Protein AF-A0A3M2YGC7-F1 (afdb_monomer_lite)

Organism: Pseudomonas syringae pv. maculicola (NCBI:txid59511)

Sequence (73 aa):
MVIGMLNPFNNELIGKMADRGVTAFALEAAPRTSRAQSLDVLSSQANIAGYKAVLLAAHHYPRFMPMLMTAAG

Foldseek 3Di:
DEEEQQPVPPPVSVVVCVVVVHDYHHLCPQDPDPVCPVSNVVVVVVVVVVVVVVVVCCVPPPDDPDDDDDPVD

pLDDT: mean 93.81, std 4.61, range [62.66, 98.5]

Structure (mmCIF, N/CA/C/O backbone):
data_AF-A0A3M2YGC7-F1
#
_entry.id   AF-A0A3M2YGC7-F1
#
loop_
_atom_site.group_PDB
_atom_site.id
_atom_site.type_symbol
_atom_site.label_atom_id
_atom_site.label_alt_id
_atom_site.label_comp_id
_atom_site.label_asym_id
_atom_site.label_entity_id
_atom_site.label_seq_id
_atom_site.pdbx_PDB_ins_code
_atom_site.Cartn_x
_atom_site.Cartn_y
_atom_site.Cartn_z
_atom_site.occupancy
_atom_site.B_iso_or_equiv
_atom_site.auth_seq_id
_atom_site.auth_comp_id
_atom_site.auth_asym_id
_atom_site.auth_atom_id
_atom_site.pdbx_PDB_model_num
ATOM 1 N N . MET A 1 1 ? -15.020 -10.404 16.019 1.00 85.62 1 MET A N 1
ATOM 2 C CA . MET A 1 1 ? -13.983 -9.352 15.987 1.00 85.62 1 MET A CA 1
ATOM 3 C C . MET A 1 1 ? -13.428 -9.276 14.576 1.00 85.62 1 MET A C 1
ATOM 5 O O . MET A 1 1 ? -13.163 -10.329 14.011 1.00 85.62 1 MET A O 1
ATOM 9 N N . VAL A 1 2 ? -13.296 -8.078 14.007 1.00 93.50 2 VAL A N 1
ATOM 10 C CA . VAL A 1 2 ? -12.792 -7.857 12.640 1.00 93.50 2 VAL A CA 1
ATOM 11 C C . VAL A 1 2 ? -11.611 -6.889 12.684 1.00 93.50 2 VAL A C 1
ATOM 13 O O . VAL A 1 2 ? -11.650 -5.903 13.415 1.00 93.50 2 VAL A O 1
ATOM 16 N N . ILE A 1 3 ? -10.563 -7.172 11.912 1.00 94.38 3 ILE A N 1
ATOM 17 C CA . ILE A 1 3 ? -9.378 -6.318 11.773 1.00 94.38 3 ILE A CA 1
ATOM 18 C C . ILE A 1 3 ? -9.073 -6.208 10.282 1.00 94.38 3 ILE A C 1
ATOM 20 O O . ILE A 1 3 ? -9.009 -7.230 9.600 1.00 94.38 3 ILE A O 1
ATOM 24 N N . GLY A 1 4 ? -8.897 -4.996 9.766 1.00 94.06 4 GLY A N 1
ATOM 25 C CA . GLY A 1 4 ? -8.596 -4.814 8.349 1.00 94.06 4 GLY A CA 1
ATOM 26 C C . GLY A 1 4 ? -8.676 -3.369 7.883 1.00 94.06 4 GLY A C 1
ATOM 27 O O . GLY A 1 4 ? -8.770 -2.444 8.689 1.00 94.06 4 GLY A O 1
ATOM 28 N N . MET A 1 5 ? -8.655 -3.198 6.564 1.00 94.62 5 MET A N 1
ATOM 29 C CA . MET A 1 5 ? -9.048 -1.953 5.902 1.00 94.62 5 MET A CA 1
ATOM 30 C C . MET A 1 5 ? -10.579 -1.893 5.914 1.00 94.62 5 MET A C 1
ATOM 32 O O . MET A 1 5 ? -11.237 -2.689 5.246 1.00 94.62 5 MET A O 1
ATOM 36 N N . LEU A 1 6 ? -11.140 -1.014 6.738 1.00 95.12 6 LEU A N 1
ATOM 37 C CA . LEU A 1 6 ? -12.568 -0.913 7.036 1.00 95.12 6 LEU A CA 1
ATOM 38 C C . LEU A 1 6 ? -13.162 0.449 6.665 1.00 95.12 6 LEU A C 1
ATOM 40 O O . LEU A 1 6 ? -14.353 0.645 6.871 1.00 95.12 6 LEU A O 1
ATOM 44 N N . ASN A 1 7 ? -12.369 1.372 6.115 1.00 93.00 7 ASN A N 1
ATOM 45 C CA . ASN A 1 7 ? -12.786 2.724 5.756 1.00 93.00 7 ASN A CA 1
ATOM 46 C C . ASN A 1 7 ? -13.488 3.441 6.937 1.00 93.00 7 ASN A C 1
ATOM 48 O O . ASN A 1 7 ? -14.716 3.563 6.957 1.00 93.00 7 ASN A O 1
ATOM 52 N N . PRO A 1 8 ? -12.729 3.935 7.933 1.00 91.50 8 PRO A N 1
ATOM 53 C CA . PRO A 1 8 ? -13.240 4.420 9.218 1.00 91.50 8 PRO A CA 1
ATOM 54 C C . PRO A 1 8 ? -14.095 5.692 9.116 1.00 91.50 8 PRO A C 1
ATOM 56 O O . PRO A 1 8 ? -14.602 6.160 10.129 1.00 91.50 8 PRO A O 1
ATOM 59 N N . PHE A 1 9 ? -14.261 6.255 7.919 1.00 93.81 9 PHE A N 1
ATOM 60 C CA . PHE A 1 9 ? -15.120 7.411 7.661 1.00 93.81 9 PHE A CA 1
ATOM 61 C C . PHE A 1 9 ? -16.445 7.028 6.981 1.00 93.81 9 PHE A C 1
ATOM 63 O O . PHE A 1 9 ? -17.259 7.895 6.668 1.00 93.81 9 PHE A O 1
ATOM 70 N N . ASN A 1 10 ? -16.693 5.733 6.756 1.00 95.69 10 ASN A N 1
ATOM 71 C CA . ASN A 1 10 ? -17.953 5.231 6.220 1.00 95.69 10 ASN A CA 1
ATOM 72 C C . ASN A 1 10 ? -18.969 4.969 7.346 1.00 95.69 10 ASN A C 1
ATOM 74 O O . ASN A 1 10 ? -19.054 3.865 7.888 1.00 95.69 10 ASN A O 1
ATOM 78 N N . ASN A 1 11 ? -19.779 5.983 7.661 1.00 94.44 11 ASN A N 1
ATOM 79 C CA . ASN A 1 11 ? -20.798 5.912 8.716 1.00 94.44 11 ASN A CA 1
ATOM 80 C C . ASN A 1 11 ? -21.832 4.792 8.503 1.00 94.44 11 ASN A C 1
ATOM 82 O O . ASN A 1 11 ? -22.287 4.192 9.474 1.00 94.44 11 ASN A O 1
ATOM 86 N N . GLU A 1 12 ? -22.189 4.478 7.254 1.00 96.25 12 GLU A N 1
ATOM 87 C CA . GLU A 1 12 ? -23.147 3.408 6.948 1.00 96.25 12 GLU A CA 1
ATOM 88 C C . GLU A 1 12 ? -22.577 2.030 7.318 1.00 96.25 12 GLU A C 1
ATOM 90 O O . GLU A 1 12 ? -23.247 1.218 7.960 1.00 96.25 12 GLU A O 1
ATOM 95 N N . LEU A 1 13 ? -21.321 1.764 6.944 1.00 94.38 13 LEU A N 1
ATOM 96 C CA . LEU A 1 13 ? -20.637 0.516 7.281 1.00 94.38 13 LEU A CA 1
ATOM 97 C C . LEU A 1 13 ? -20.433 0.384 8.796 1.00 94.38 13 LEU A C 1
ATOM 99 O O . LEU A 1 13 ? -20.647 -0.694 9.349 1.00 94.38 13 LEU A O 1
ATOM 103 N N . ILE A 1 14 ? -20.068 1.480 9.467 1.00 94.81 14 ILE A N 1
ATOM 104 C CA . ILE A 1 14 ? -19.921 1.525 10.927 1.00 94.81 14 ILE A CA 1
ATOM 105 C C . ILE A 1 14 ? -21.246 1.178 11.612 1.00 94.81 14 ILE A C 1
ATOM 107 O O . ILE A 1 14 ? -21.254 0.308 12.481 1.00 94.81 14 ILE A O 1
ATOM 111 N N . GLY A 1 15 ? -22.362 1.774 11.174 1.00 95.62 15 GLY A N 1
ATOM 112 C CA . GLY A 1 15 ? -23.698 1.446 11.680 1.00 95.62 15 GLY A CA 1
ATOM 113 C C . GLY A 1 15 ? -24.027 -0.039 11.513 1.00 95.62 15 GLY A C 1
ATOM 114 O O . GLY A 1 15 ? -24.334 -0.721 12.485 1.00 95.62 15 GLY A O 1
ATOM 115 N N . LYS A 1 16 ? -23.812 -0.595 10.313 1.00 95.69 16 LYS A N 1
ATOM 116 C CA . LYS A 1 16 ? -24.039 -2.026 10.033 1.00 95.69 16 LYS A CA 1
ATOM 117 C C . LYS A 1 16 ? -23.201 -2.970 10.901 1.00 95.69 16 LYS A C 1
ATOM 119 O O . LYS A 1 16 ? -23.640 -4.097 11.155 1.00 95.69 16 LYS A O 1
ATOM 124 N N . MET A 1 17 ? -21.988 -2.568 11.284 1.00 95.56 17 MET A N 1
ATOM 125 C CA . MET A 1 17 ? -21.125 -3.337 12.187 1.00 95.56 17 MET A CA 1
ATOM 126 C C . MET A 1 17 ? -21.594 -3.217 13.642 1.00 95.56 17 MET A C 1
ATOM 128 O O . MET A 1 17 ? -21.642 -4.230 14.344 1.00 95.56 17 MET A O 1
ATOM 132 N N . ALA A 1 18 ? -21.990 -2.016 14.071 1.00 95.44 18 ALA A N 1
ATOM 133 C CA . ALA A 1 18 ? -22.521 -1.755 15.406 1.00 95.44 18 ALA A CA 1
ATOM 134 C C . ALA A 1 18 ? -23.838 -2.508 15.659 1.00 95.44 18 ALA A C 1
ATOM 136 O O . ALA A 1 18 ? -23.951 -3.190 16.676 1.00 95.44 18 ALA A O 1
ATOM 137 N N . ASP A 1 19 ? -24.768 -2.496 14.698 1.00 97.31 19 ASP A N 1
ATOM 138 C CA . ASP A 1 19 ? -26.051 -3.219 14.766 1.00 97.31 19 ASP A CA 1
ATOM 139 C C . ASP A 1 19 ? -25.869 -4.733 14.960 1.00 97.31 19 ASP A C 1
ATOM 141 O O . ASP A 1 19 ? -26.726 -5.421 15.509 1.00 97.31 19 ASP A O 1
ATOM 145 N N . ARG A 1 20 ? -24.731 -5.267 14.504 1.00 96.19 20 ARG A N 1
ATOM 146 C CA . ARG A 1 20 ? -24.358 -6.683 14.623 1.00 96.19 20 ARG A CA 1
ATOM 147 C C . ARG A 1 20 ? -23.492 -6.980 15.852 1.00 96.19 20 ARG A C 1
ATOM 149 O O . ARG A 1 20 ? -23.027 -8.108 15.994 1.00 96.19 20 ARG A O 1
ATOM 156 N N . GLY A 1 21 ? -23.225 -5.990 16.707 1.00 95.69 21 GLY A N 1
ATOM 157 C CA . GLY A 1 21 ? -22.362 -6.137 17.882 1.00 95.69 21 GLY A CA 1
ATOM 158 C C . GLY A 1 21 ? -20.903 -6.464 17.540 1.00 95.69 21 GLY A C 1
ATOM 159 O O . GLY A 1 21 ? -20.213 -7.127 18.314 1.00 95.69 21 GLY A O 1
ATOM 160 N N . VAL A 1 22 ? -20.418 -6.054 16.363 1.00 96.44 22 VAL A N 1
ATOM 161 C CA . VAL A 1 22 ? -19.064 -6.383 15.901 1.00 96.44 22 VAL A CA 1
ATOM 162 C C . VAL A 1 22 ? -18.039 -5.434 16.516 1.00 96.44 22 VAL A C 1
ATOM 164 O O . VAL A 1 22 ? -18.028 -4.241 16.234 1.00 96.44 22 VAL A O 1
ATOM 167 N N . THR A 1 23 ? -17.087 -5.978 17.275 1.00 95.75 23 THR A N 1
ATOM 168 C CA . THR A 1 23 ? -15.846 -5.264 17.615 1.00 95.75 23 THR A CA 1
ATOM 169 C C . THR A 1 23 ? -14.931 -5.205 16.391 1.00 95.75 23 THR A C 1
ATOM 171 O O . THR A 1 23 ? -14.527 -6.257 15.879 1.00 95.75 23 THR A O 1
ATOM 174 N N . ALA A 1 24 ? -14.595 -3.999 15.934 1.00 94.69 24 ALA A N 1
ATOM 175 C CA . ALA A 1 24 ? -13.819 -3.764 14.720 1.00 94.69 24 ALA A CA 1
ATOM 176 C C . ALA A 1 24 ? -12.593 -2.869 14.977 1.00 94.69 24 ALA A C 1
ATOM 178 O O . ALA A 1 24 ? -12.688 -1.883 15.704 1.00 94.69 24 ALA A O 1
ATOM 179 N N . PHE A 1 25 ? -11.464 -3.190 14.341 1.00 94.62 25 PHE A N 1
ATOM 180 C CA . PHE A 1 25 ? -10.247 -2.374 14.336 1.00 94.62 25 PHE A CA 1
ATOM 181 C C . PHE A 1 25 ? -9.865 -2.018 12.895 1.00 94.62 25 PHE A C 1
ATOM 183 O O . PHE A 1 25 ? -9.516 -2.895 12.101 1.00 94.62 25 PHE A O 1
ATOM 190 N N . ALA A 1 26 ? -9.927 -0.728 12.560 1.00 94.75 26 ALA A N 1
ATOM 191 C CA . ALA A 1 26 ? -9.521 -0.218 11.254 1.00 94.75 26 ALA A CA 1
ATOM 192 C C . ALA A 1 26 ? -8.009 0.041 11.234 1.00 94.75 26 ALA A C 1
ATOM 194 O O . ALA A 1 26 ? -7.508 0.884 11.980 1.00 94.75 26 ALA A O 1
ATOM 195 N N . LEU A 1 27 ? -7.280 -0.665 10.370 1.00 94.06 27 LEU A N 1
ATOM 196 C CA . LEU A 1 27 ? -5.821 -0.548 10.261 1.00 94.06 27 LEU A CA 1
ATOM 197 C C . LEU A 1 27 ? -5.392 0.827 9.733 1.00 94.06 27 LEU A C 1
ATOM 199 O O . LEU A 1 27 ? -4.365 1.353 10.149 1.00 94.06 27 LEU A O 1
ATOM 203 N N . GLU A 1 28 ? -6.206 1.458 8.884 1.00 92.44 28 GLU A N 1
ATOM 204 C CA . GLU A 1 28 ? -5.934 2.814 8.387 1.00 92.44 28 GLU A CA 1
ATOM 205 C C . GLU A 1 28 ? -6.154 3.921 9.435 1.00 92.44 28 GLU A C 1
ATOM 207 O O . GLU A 1 28 ? -5.698 5.046 9.240 1.00 92.44 28 GLU A O 1
ATOM 212 N N . ALA A 1 29 ? -6.817 3.605 10.555 1.00 92.19 29 ALA A N 1
ATOM 213 C CA . ALA A 1 29 ? -6.989 4.506 11.695 1.00 92.19 29 ALA A CA 1
ATOM 214 C C . ALA A 1 29 ? -5.913 4.307 12.779 1.00 92.19 29 ALA A C 1
ATOM 216 O O . ALA A 1 29 ? -5.990 4.927 13.843 1.00 92.19 29 ALA A O 1
ATOM 217 N N . ALA A 1 30 ? -4.918 3.440 12.546 1.00 90.88 30 ALA A N 1
ATOM 218 C CA . ALA A 1 30 ? -3.834 3.230 13.495 1.00 90.88 30 ALA A CA 1
ATOM 219 C C . ALA A 1 30 ? -3.057 4.544 13.739 1.00 90.88 30 ALA A C 1
ATOM 221 O O . ALA A 1 30 ? -2.741 5.273 12.792 1.00 90.88 30 ALA A O 1
ATOM 222 N N . PRO A 1 31 ? -2.721 4.876 14.999 1.00 91.88 31 PRO A N 1
ATOM 223 C CA . PRO A 1 31 ? -1.992 6.098 15.307 1.00 91.88 31 PRO A CA 1
ATOM 224 C C . PRO A 1 31 ? -0.566 6.031 14.751 1.00 91.88 31 PRO A C 1
ATOM 226 O O . PRO A 1 31 ? 0.145 5.048 14.957 1.00 91.88 31 PRO A O 1
ATOM 229 N N . ARG A 1 32 ? -0.099 7.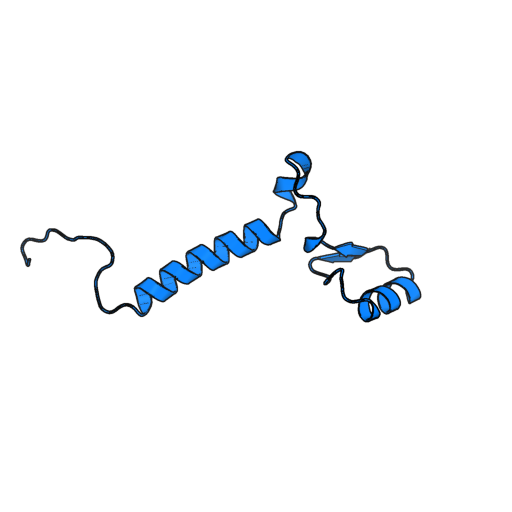108 14.113 1.00 90.75 32 ARG A N 1
ATOM 230 C CA . ARG A 1 32 ? 1.261 7.195 13.552 1.00 90.75 32 ARG A CA 1
ATOM 231 C C . ARG A 1 32 ? 2.293 7.503 14.638 1.00 90.75 32 ARG A C 1
ATOM 233 O O . ARG A 1 32 ? 2.778 8.622 14.764 1.00 90.75 32 ARG A O 1
ATOM 240 N N . THR A 1 33 ? 2.598 6.502 15.456 1.00 94.38 33 THR A N 1
ATOM 241 C CA . THR A 1 33 ? 3.592 6.577 16.539 1.00 94.38 33 THR A CA 1
ATOM 242 C C . THR A 1 33 ? 4.633 5.475 16.379 1.00 94.38 33 THR A C 1
ATOM 244 O O . THR A 1 33 ? 4.344 4.437 15.790 1.00 94.38 33 THR A O 1
ATOM 247 N N . SER A 1 34 ? 5.830 5.652 16.949 1.00 92.19 34 SER A N 1
ATOM 248 C CA . SER A 1 34 ? 6.905 4.646 16.858 1.00 92.19 34 SER A CA 1
ATOM 249 C C . SER A 1 34 ? 6.465 3.257 17.347 1.00 92.19 34 SER A C 1
ATOM 251 O O . SER A 1 34 ? 6.782 2.251 16.720 1.00 92.19 34 SER A O 1
ATOM 253 N N . ARG A 1 35 ? 5.645 3.189 18.406 1.00 94.19 35 ARG A N 1
ATOM 254 C CA . ARG A 1 35 ? 5.126 1.919 18.947 1.00 94.19 35 ARG A CA 1
ATOM 255 C C . ARG A 1 35 ? 4.175 1.185 18.001 1.00 94.19 35 ARG A C 1
ATOM 257 O O . ARG A 1 35 ? 4.040 -0.027 18.116 1.00 94.19 35 ARG A O 1
ATOM 264 N N . ALA A 1 36 ? 3.497 1.911 17.117 1.00 91.38 36 ALA A N 1
ATOM 265 C CA . ALA A 1 36 ? 2.504 1.373 16.191 1.00 91.38 36 ALA A CA 1
ATOM 266 C C . ALA A 1 36 ? 3.031 1.275 14.749 1.00 91.38 36 ALA A C 1
ATOM 268 O O . ALA A 1 36 ? 2.274 0.940 13.846 1.00 91.38 36 ALA A O 1
ATOM 269 N N . GLN A 1 37 ? 4.322 1.538 14.519 1.00 89.00 37 GLN A N 1
ATOM 270 C CA . GLN A 1 37 ? 4.907 1.559 13.177 1.00 89.00 37 GLN A CA 1
ATOM 271 C C . GLN A 1 37 ? 4.772 0.214 12.448 1.00 89.00 37 GLN A C 1
ATOM 273 O O . GLN A 1 37 ? 4.514 0.190 11.250 1.00 89.00 37 GLN A O 1
ATOM 278 N N . SER A 1 38 ? 4.881 -0.908 13.165 1.00 90.25 38 SER A N 1
ATOM 279 C CA . SER A 1 38 ? 4.681 -2.248 12.594 1.00 90.25 38 SER A CA 1
ATOM 280 C C . SER A 1 38 ? 3.237 -2.527 12.159 1.00 90.25 38 SER A C 1
ATOM 282 O O . SER A 1 38 ? 3.009 -3.463 11.397 1.00 90.25 38 SER A O 1
ATOM 284 N N . LEU A 1 39 ? 2.270 -1.730 12.626 1.00 90.12 39 LEU A N 1
ATOM 285 C CA . LEU A 1 39 ? 0.851 -1.828 12.277 1.00 90.12 39 LEU A CA 1
ATOM 286 C C . LEU A 1 39 ? 0.467 -0.899 11.111 1.00 90.12 39 LEU A C 1
ATOM 288 O O . LEU A 1 39 ? -0.647 -1.002 10.602 1.00 90.12 39 LEU A O 1
ATOM 292 N N . ASP A 1 40 ? 1.354 0.007 10.682 1.00 92.25 40 ASP A N 1
ATOM 293 C CA . ASP A 1 40 ? 1.062 0.993 9.636 1.00 9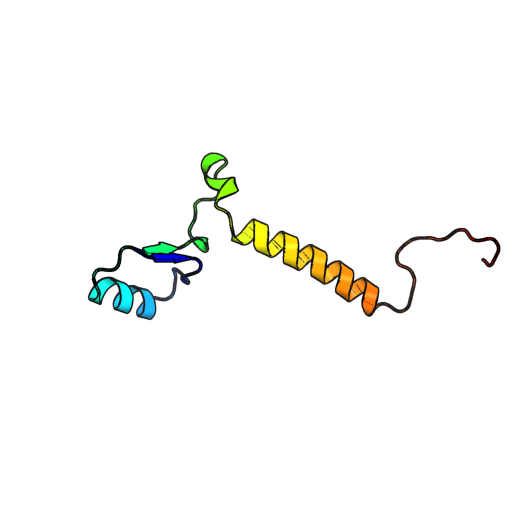2.25 40 ASP A CA 1
ATOM 294 C C . ASP A 1 40 ? 1.011 0.343 8.240 1.00 92.25 40 ASP A C 1
ATOM 296 O O . ASP A 1 40 ? 1.967 0.364 7.455 1.00 92.25 40 ASP A O 1
ATOM 300 N N . VAL A 1 41 ? -0.152 -0.230 7.927 1.00 92.62 41 VAL A N 1
ATOM 301 C CA . VAL A 1 41 ? -0.453 -0.855 6.635 1.00 92.62 41 VAL A CA 1
ATOM 302 C C . VAL A 1 41 ? -0.401 0.154 5.492 1.00 92.62 41 VAL A C 1
ATOM 304 O O . VAL A 1 41 ? 0.025 -0.206 4.395 1.00 92.62 41 VAL A O 1
ATOM 307 N N . LEU A 1 42 ? -0.780 1.414 5.728 1.00 92.88 42 LEU A N 1
ATOM 308 C CA . LEU A 1 42 ? -0.760 2.445 4.690 1.00 92.88 42 LEU A CA 1
ATOM 309 C C . LEU A 1 42 ? 0.669 2.697 4.206 1.00 92.88 42 LEU A C 1
ATOM 311 O O . LEU A 1 42 ? 0.900 2.740 2.999 1.00 92.88 42 LEU A O 1
ATOM 315 N N . SER A 1 43 ? 1.631 2.792 5.129 1.00 92.88 43 SER A N 1
ATOM 316 C CA . SER A 1 43 ? 3.047 2.948 4.778 1.00 92.88 43 SER A CA 1
ATOM 317 C C . SER A 1 43 ? 3.589 1.745 3.994 1.00 92.88 43 SER A C 1
ATOM 319 O O . SER A 1 43 ? 4.283 1.920 2.991 1.00 92.88 43 SER A O 1
ATOM 321 N N . SER A 1 44 ? 3.212 0.522 4.388 1.00 92.50 44 SER A N 1
ATOM 322 C CA . SER A 1 44 ? 3.625 -0.714 3.714 1.00 92.50 44 SER A CA 1
ATOM 323 C C . SER A 1 44 ? 3.083 -0.792 2.282 1.00 92.50 44 SER A C 1
ATOM 325 O O . SER A 1 44 ? 3.846 -1.018 1.338 1.00 92.50 44 SER A O 1
ATOM 327 N N . GLN A 1 45 ? 1.784 -0.533 2.098 1.00 95.62 45 GLN A N 1
ATOM 328 C CA . GLN A 1 45 ? 1.151 -0.531 0.777 1.00 95.62 45 GLN A CA 1
ATOM 329 C C . GLN A 1 45 ? 1.704 0.588 -0.111 1.00 95.62 45 GLN A C 1
ATOM 331 O O . GLN A 1 45 ? 2.012 0.342 -1.277 1.00 95.62 45 GLN A O 1
ATOM 336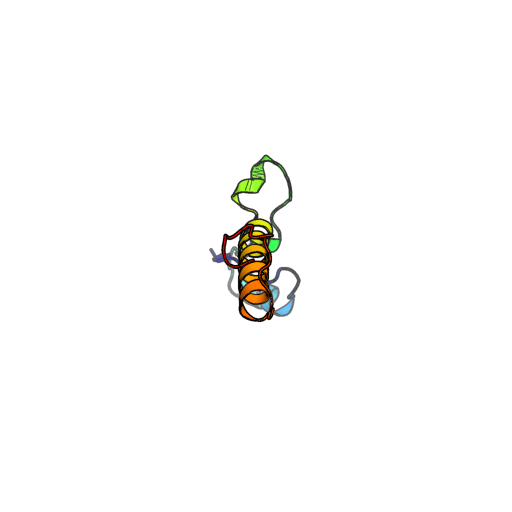 N N . ALA A 1 46 ? 1.899 1.793 0.437 1.00 96.50 46 ALA A N 1
ATOM 337 C CA . ALA A 1 46 ? 2.488 2.912 -0.296 1.00 96.50 46 ALA A CA 1
ATOM 338 C C . ALA A 1 46 ? 3.910 2.597 -0.785 1.00 96.50 46 ALA A C 1
ATOM 340 O O . ALA A 1 46 ? 4.251 2.923 -1.921 1.00 96.50 46 ALA A O 1
ATOM 341 N N . ASN A 1 47 ? 4.720 1.913 0.028 1.00 96.88 47 ASN A N 1
ATOM 342 C CA . ASN A 1 47 ? 6.069 1.508 -0.359 1.00 96.88 47 ASN A CA 1
ATOM 343 C C . ASN A 1 47 ? 6.061 0.526 -1.547 1.00 96.88 47 ASN A C 1
ATOM 345 O O . ASN A 1 47 ? 6.758 0.737 -2.541 1.00 96.88 47 ASN A O 1
ATOM 349 N N . ILE A 1 48 ? 5.223 -0.518 -1.487 1.00 97.38 48 ILE A N 1
ATOM 350 C CA . ILE A 1 48 ? 5.082 -1.495 -2.582 1.00 97.38 48 ILE A CA 1
ATOM 351 C C . ILE A 1 48 ? 4.540 -0.820 -3.847 1.00 97.38 48 ILE A C 1
ATOM 353 O O . ILE A 1 48 ? 5.053 -1.054 -4.945 1.00 97.38 48 ILE A O 1
ATOM 357 N N . ALA A 1 49 ? 3.532 0.041 -3.701 1.00 98.19 49 ALA A N 1
ATOM 358 C CA . ALA A 1 49 ? 2.958 0.792 -4.810 1.00 98.19 49 ALA A CA 1
ATOM 359 C C . ALA A 1 49 ? 4.000 1.704 -5.474 1.00 98.19 49 ALA A C 1
ATOM 361 O O . ALA A 1 49 ? 4.104 1.714 -6.700 1.00 98.19 49 ALA A O 1
ATOM 362 N N . GLY A 1 50 ? 4.817 2.408 -4.686 1.00 98.31 50 GLY A N 1
ATOM 363 C CA . GLY A 1 50 ? 5.901 3.254 -5.187 1.00 98.31 50 GLY A CA 1
ATOM 364 C C . GLY A 1 50 ? 6.953 2.458 -5.958 1.00 98.31 50 GLY A C 1
ATOM 365 O O . GLY A 1 50 ? 7.302 2.819 -7.082 1.00 98.31 50 GLY A O 1
ATOM 366 N N . TYR A 1 51 ? 7.396 1.322 -5.413 1.00 98.31 51 TYR A N 1
ATOM 367 C CA . TYR A 1 51 ? 8.321 0.430 -6.114 1.00 98.31 51 TYR A CA 1
ATOM 368 C C . TYR A 1 51 ? 7.736 -0.062 -7.445 1.00 98.31 51 TYR A C 1
ATOM 370 O O . TYR A 1 51 ? 8.382 0.025 -8.493 1.00 98.31 51 TYR A O 1
ATOM 378 N N . LYS A 1 52 ? 6.477 -0.517 -7.438 1.00 98.38 52 LYS A N 1
ATOM 379 C CA . LYS A 1 52 ? 5.798 -0.968 -8.656 1.00 98.38 52 LYS A CA 1
ATOM 380 C C . LYS A 1 52 ? 5.628 0.160 -9.674 1.00 98.38 52 LYS A C 1
ATOM 382 O O . LYS A 1 52 ? 5.778 -0.095 -10.867 1.00 98.38 52 LYS A O 1
ATOM 387 N N . ALA A 1 53 ? 5.356 1.384 -9.228 1.00 98.50 53 ALA A N 1
ATOM 388 C CA . ALA A 1 53 ? 5.237 2.546 -10.102 1.00 98.50 53 ALA A CA 1
ATOM 389 C C . ALA A 1 53 ? 6.545 2.820 -10.860 1.00 98.50 53 ALA A C 1
ATOM 391 O O . ALA A 1 53 ? 6.505 3.032 -12.070 1.00 98.50 53 ALA A O 1
ATOM 392 N N . VAL A 1 54 ? 7.702 2.724 -10.195 1.00 98.12 54 VAL A N 1
ATOM 393 C CA . VAL A 1 54 ? 9.015 2.871 -10.850 1.00 98.12 54 VAL A CA 1
ATOM 394 C C . VAL A 1 54 ? 9.246 1.774 -11.889 1.00 98.12 54 VAL A C 1
ATOM 396 O O . VAL A 1 54 ? 9.691 2.066 -12.998 1.00 98.12 54 VAL A O 1
ATOM 399 N N . LEU A 1 55 ? 8.901 0.522 -11.576 1.00 97.94 55 LEU A N 1
ATOM 400 C CA . LEU A 1 55 ? 9.018 -0.580 -12.536 1.00 97.94 55 LEU A CA 1
ATOM 401 C C . LEU A 1 55 ? 8.123 -0.381 -13.765 1.00 97.94 55 LEU A C 1
ATOM 403 O O . LEU A 1 55 ? 8.553 -0.636 -14.886 1.00 97.94 55 LEU A O 1
ATOM 407 N N . LEU A 1 56 ? 6.886 0.080 -13.565 1.00 98.31 56 LEU A N 1
ATOM 408 C CA . LEU A 1 56 ? 5.975 0.397 -14.667 1.00 98.31 56 LEU A CA 1
ATOM 409 C C . LEU A 1 56 ? 6.507 1.562 -15.506 1.00 98.31 56 LEU A C 1
ATOM 411 O O . LEU A 1 56 ? 6.482 1.489 -16.732 1.00 98.31 56 LEU A O 1
ATOM 415 N N . ALA A 1 57 ? 7.045 2.599 -14.865 1.00 97.81 57 ALA A N 1
ATOM 416 C CA . ALA A 1 57 ? 7.674 3.711 -15.564 1.00 97.81 57 ALA A CA 1
ATOM 417 C C . ALA A 1 57 ? 8.859 3.235 -16.416 1.00 97.81 57 ALA A C 1
ATOM 419 O O . ALA A 1 57 ? 8.923 3.561 -17.595 1.00 97.81 57 ALA A O 1
ATOM 420 N N . ALA A 1 58 ? 9.750 2.407 -15.865 1.00 97.06 58 ALA A N 1
ATOM 421 C CA . ALA A 1 58 ? 10.875 1.837 -16.606 1.00 97.06 58 ALA A CA 1
ATOM 422 C C . ALA A 1 58 ? 10.433 0.912 -17.754 1.00 97.06 58 ALA A C 1
ATOM 424 O O . ALA A 1 58 ? 11.115 0.844 -18.770 1.00 97.06 58 ALA A O 1
ATOM 425 N N . HIS A 1 59 ? 9.298 0.221 -17.612 1.00 96.88 59 HIS A N 1
ATOM 426 C CA . HIS A 1 59 ? 8.740 -0.626 -18.668 1.00 96.88 59 HIS A CA 1
ATOM 427 C C . HIS A 1 59 ? 8.182 0.182 -19.849 1.00 96.88 59 HIS A C 1
ATOM 429 O O . HIS A 1 59 ? 8.348 -0.218 -20.997 1.00 96.88 59 HIS A O 1
ATOM 435 N N . HIS A 1 60 ? 7.517 1.308 -19.577 1.00 97.50 60 HIS A N 1
ATOM 436 C CA . HIS A 1 60 ? 6.908 2.144 -20.615 1.00 97.50 60 HIS A CA 1
ATOM 437 C C . HIS A 1 60 ? 7.847 3.215 -21.182 1.00 97.50 60 HIS A C 1
ATOM 439 O O . HIS A 1 60 ? 7.600 3.738 -22.269 1.00 97.50 60 HIS A O 1
A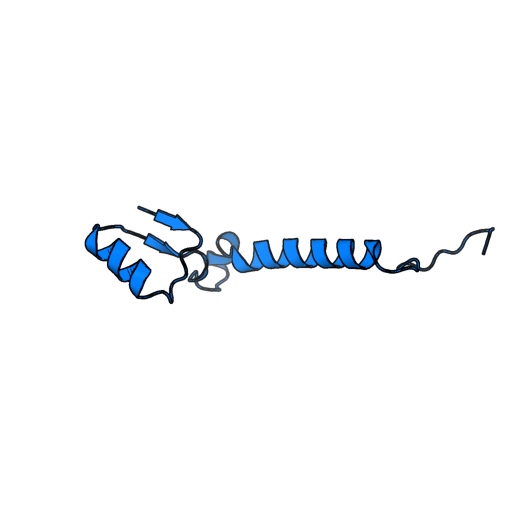TOM 445 N N . TYR A 1 61 ? 8.906 3.575 -20.461 1.00 96.94 61 TYR A N 1
ATOM 446 C CA . TYR A 1 61 ? 9.840 4.604 -20.890 1.00 96.94 61 TYR A CA 1
ATOM 447 C C . TYR A 1 61 ? 10.790 4.068 -21.978 1.00 96.94 61 TYR A C 1
A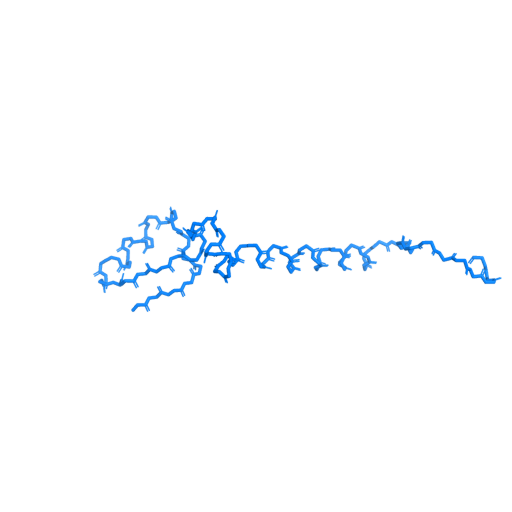TOM 449 O O . TYR A 1 61 ? 11.436 3.043 -21.776 1.00 96.94 61 TYR A O 1
ATOM 457 N N . PRO A 1 62 ? 10.930 4.754 -23.128 1.00 94.19 62 PRO A N 1
ATOM 458 C CA . PRO A 1 62 ? 11.630 4.207 -24.294 1.00 94.19 62 PRO A CA 1
ATOM 459 C C . PRO A 1 62 ? 13.163 4.273 -24.211 1.00 94.19 62 PRO A C 1
ATOM 461 O O . PRO A 1 62 ? 13.841 3.897 -25.165 1.00 94.19 62 PRO A O 1
ATOM 464 N N . ARG A 1 63 ? 13.738 4.795 -23.122 1.00 94.00 63 ARG A N 1
ATOM 465 C CA . ARG A 1 63 ? 15.192 4.943 -22.951 1.00 94.00 63 ARG A CA 1
ATOM 466 C C . ARG A 1 63 ? 15.650 4.207 -21.699 1.00 94.00 63 ARG A C 1
ATOM 468 O O . ARG A 1 63 ? 14.881 4.020 -20.762 1.00 94.00 63 ARG A O 1
ATOM 475 N N . PHE A 1 64 ? 16.928 3.848 -21.647 1.00 92.50 64 PHE A N 1
ATOM 476 C CA . PHE A 1 64 ? 17.513 3.346 -20.409 1.00 92.50 64 PHE A CA 1
ATOM 477 C C . PHE A 1 64 ? 17.493 4.436 -19.332 1.00 92.50 64 PHE A C 1
ATOM 479 O O . PHE A 1 64 ? 17.863 5.582 -19.585 1.00 92.50 64 PHE A O 1
ATOM 486 N N . MET A 1 65 ? 17.033 4.065 -18.136 1.00 93.31 65 MET A N 1
ATOM 487 C CA . MET A 1 65 ? 17.083 4.925 -16.952 1.00 93.31 65 MET A CA 1
ATOM 488 C C . MET A 1 65 ? 18.521 5.166 -16.461 1.00 93.31 65 MET A C 1
ATOM 490 O O . MET A 1 65 ? 18.856 6.319 -16.194 1.00 93.31 65 MET A O 1
ATOM 494 N N . PRO A 1 66 ? 19.390 4.140 -16.330 1.00 94.50 66 PRO A N 1
ATOM 495 C CA . PRO A 1 66 ? 20.782 4.375 -15.971 1.00 94.50 66 PRO A CA 1
ATOM 496 C C . PRO A 1 66 ? 21.609 4.827 -17.178 1.00 94.50 66 PRO A C 1
ATOM 498 O O . PRO A 1 66 ? 21.332 4.463 -18.322 1.00 94.50 66 PRO A O 1
ATOM 501 N N . MET A 1 67 ? 22.691 5.554 -16.898 1.00 92.25 67 MET A N 1
ATOM 502 C CA . MET A 1 67 ? 23.782 5.713 -17.854 1.00 92.25 67 MET A CA 1
ATOM 503 C C . MET A 1 67 ? 24.483 4.366 -18.029 1.00 92.25 67 MET A C 1
ATOM 505 O O . MET A 1 67 ? 24.870 3.731 -17.048 1.00 92.25 67 MET A O 1
ATOM 509 N N . LEU A 1 68 ? 24.669 3.950 -19.275 1.00 92.62 68 LEU A N 1
ATOM 510 C CA . LEU A 1 68 ? 25.475 2.790 -19.623 1.00 92.62 68 LEU A CA 1
ATOM 511 C C . LEU A 1 68 ? 26.706 3.307 -20.367 1.00 92.62 68 LEU A C 1
ATOM 513 O O . LEU A 1 68 ? 26.562 4.040 -21.338 1.00 92.62 68 LEU A O 1
ATO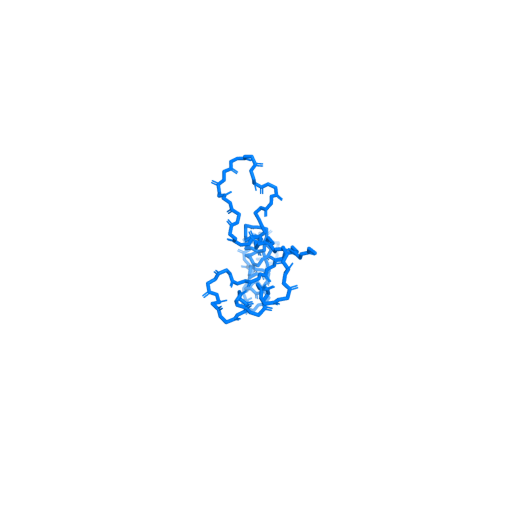M 517 N N . MET A 1 69 ? 27.908 2.960 -19.902 1.00 92.56 69 MET A N 1
ATOM 518 C CA . MET A 1 69 ? 29.113 3.077 -20.724 1.00 92.56 69 MET A CA 1
ATOM 519 C C . MET A 1 69 ? 29.401 1.700 -21.293 1.00 92.56 69 MET A C 1
ATOM 521 O O . MET A 1 69 ? 29.827 0.802 -20.565 1.00 92.56 69 MET A O 1
ATOM 525 N N . THR A 1 70 ? 29.134 1.521 -22.582 1.00 89.50 70 THR A N 1
ATOM 526 C CA . THR A 1 70 ? 29.423 0.266 -23.275 1.00 89.50 70 THR A CA 1
ATOM 527 C C . THR A 1 70 ? 30.369 0.514 -24.441 1.00 89.50 70 THR A C 1
ATOM 529 O O . THR A 1 70 ? 30.447 1.623 -24.965 1.00 89.50 70 THR A O 1
ATOM 532 N N . ALA A 1 71 ? 31.091 -0.523 -24.875 1.00 89.31 71 ALA A N 1
ATOM 533 C CA . ALA A 1 71 ? 31.939 -0.437 -26.066 1.00 89.31 71 ALA A CA 1
ATOM 534 C C . ALA A 1 71 ? 31.135 -0.159 -27.353 1.00 89.31 71 ALA A C 1
ATOM 536 O O . ALA A 1 71 ? 31.712 0.261 -28.351 1.00 89.31 71 ALA A O 1
ATOM 537 N N . ALA A 1 72 ? 29.816 -0.387 -27.328 1.00 86.12 72 ALA A N 1
ATOM 538 C CA . ALA A 1 72 ? 28.912 -0.093 -28.434 1.00 86.12 72 ALA A CA 1
ATOM 539 C C . ALA A 1 72 ? 28.447 1.379 -28.471 1.00 86.12 72 ALA A C 1
ATOM 541 O O . ALA A 1 72 ? 27.761 1.760 -29.420 1.00 86.12 72 ALA A O 1
ATOM 542 N N . GLY A 1 73 ? 28.841 2.194 -27.481 1.00 62.66 73 GLY A N 1
ATOM 543 C CA . GLY A 1 73 ? 28.257 3.512 -27.217 1.00 62.66 73 GLY A CA 1
ATOM 544 C C . GLY A 1 73 ? 27.175 3.460 -26.151 1.00 62.66 73 GLY A C 1
ATOM 545 O O . GLY A 1 73 ? 26.496 2.414 -26.029 1.00 62.66 73 GLY A O 1
#

Radius of gyration: 21.03 Å; chains: 1; bounding box: 58×17×47 Å

Secondary structure (DSSP, 8-state):
-EEE---TT-HHHHHHHHTTT--EEEGGG---SGGGGGG-HHHHHHHHHHHHHHHHHHHH-SS-SS----TT-

InterPro domains:
  IPR007886 Alanine dehydrogenase/pyridine nucleotide transhydrogenase, N-terminal [PF05222] (2-49)